Protein AF-A0A7C4VQ52-F1 (afdb_monomer)

Nearest PDB structures (foldseek):
  8uu8-assembly1_o  TM=4.053E-01  e=7.460E+00  Listeria innocua

Sequence (70 aa):
MLQKRMFITQSMQRLLNLFEQIEDEDIRNIIAETVFLESKHRSSSQKNFPIREVRNVVDTVARLREGQKG

Radius of gyration: 15.46 Å; Cα contacts (8 Å, |Δi|>4): 19; chains: 1; bounding box: 36×39×31 Å

Structure (mmCIF, N/CA/C/O backbone):
data_AF-A0A7C4VQ52-F1
#
_entry.id   AF-A0A7C4VQ52-F1
#
loop_
_atom_site.group_PDB
_atom_site.id
_atom_site.type_symbol
_atom_site.label_atom_id
_atom_site.label_alt_id
_atom_site.label_comp_id
_atom_site.label_asym_id
_atom_site.label_entity_id
_atom_site.label_seq_id
_atom_site.pdbx_PDB_ins_code
_atom_site.Cartn_x
_atom_site.Cartn_y
_atom_site.Cartn_z
_atom_site.occupancy
_atom_site.B_iso_or_equiv
_atom_site.auth_seq_id
_atom_site.auth_comp_id
_atom_site.auth_asym_id
_atom_site.auth_atom_id
_atom_site.pdbx_PDB_model_num
ATOM 1 N N . MET A 1 1 ? -5.000 -27.276 -11.856 1.00 47.72 1 MET A N 1
ATOM 2 C CA . MET A 1 1 ? -4.279 -26.006 -12.094 1.00 47.72 1 MET A CA 1
ATOM 3 C C . MET A 1 1 ? -3.136 -25.924 -11.091 1.00 47.72 1 MET A C 1
ATOM 5 O O . MET A 1 1 ? -3.414 -25.931 -9.901 1.00 47.72 1 MET A O 1
ATOM 9 N N . LEU A 1 2 ? -1.870 -25.943 -11.528 1.00 49.94 2 LEU A N 1
ATOM 10 C CA . LEU A 1 2 ? -0.735 -25.769 -10.612 1.00 49.94 2 LEU A CA 1
ATOM 11 C C . LEU A 1 2 ? -0.707 -24.309 -10.139 1.00 49.94 2 LEU A C 1
ATOM 13 O O . LEU A 1 2 ? -0.389 -23.415 -10.921 1.00 49.94 2 LEU A O 1
ATOM 17 N N . GLN A 1 3 ? -1.032 -24.064 -8.868 1.00 54.56 3 GLN A N 1
ATOM 18 C CA . GLN A 1 3 ? -0.731 -22.785 -8.232 1.00 54.56 3 GLN A CA 1
ATOM 19 C C . GLN A 1 3 ? 0.795 -22.646 -8.173 1.00 54.56 3 GLN A C 1
ATOM 21 O O . GLN A 1 3 ? 1.472 -23.335 -7.409 1.00 54.56 3 GLN A O 1
ATOM 26 N N . LYS A 1 4 ? 1.350 -21.790 -9.036 1.00 55.41 4 LYS A N 1
ATOM 27 C CA . LYS A 1 4 ? 2.759 -21.391 -8.997 1.00 55.41 4 LYS A CA 1
ATOM 28 C C . LYS A 1 4 ? 3.015 -20.787 -7.612 1.00 55.41 4 LYS A C 1
ATOM 30 O O . LYS A 1 4 ? 2.515 -19.704 -7.321 1.00 55.41 4 LYS A O 1
ATOM 35 N N . ARG A 1 5 ? 3.757 -21.488 -6.748 1.00 60.38 5 ARG A N 1
ATOM 36 C CA . ARG A 1 5 ? 4.214 -20.921 -5.472 1.00 60.38 5 ARG A CA 1
ATOM 37 C C . ARG A 1 5 ? 5.079 -19.706 -5.802 1.00 60.38 5 ARG A C 1
ATOM 39 O O . ARG A 1 5 ? 6.120 -19.857 -6.441 1.00 60.38 5 ARG A O 1
ATOM 46 N N . MET A 1 6 ? 4.622 -18.510 -5.435 1.00 67.38 6 MET A N 1
ATOM 47 C CA . MET A 1 6 ? 5.449 -17.309 -5.533 1.00 67.38 6 MET A CA 1
ATOM 48 C C . MET A 1 6 ? 6.682 -17.506 -4.654 1.00 67.38 6 MET A C 1
ATOM 50 O O . MET A 1 6 ? 6.565 -17.831 -3.474 1.00 67.38 6 MET A O 1
ATOM 54 N N . PHE A 1 7 ? 7.864 -17.339 -5.240 1.00 77.88 7 PHE A N 1
ATOM 55 C CA . PHE A 1 7 ? 9.109 -17.341 -4.489 1.00 77.88 7 PHE A CA 1
ATOM 56 C C . PHE A 1 7 ? 9.231 -15.999 -3.761 1.00 77.88 7 PHE A C 1
ATOM 58 O O . PHE A 1 7 ? 9.446 -14.965 -4.393 1.00 77.88 7 PHE A O 1
ATOM 65 N N . ILE A 1 8 ? 9.038 -16.011 -2.442 1.00 79.00 8 ILE A N 1
ATOM 66 C CA . ILE A 1 8 ? 9.159 -14.818 -1.600 1.00 79.00 8 ILE A CA 1
ATOM 67 C C . ILE A 1 8 ? 10.641 -14.613 -1.281 1.00 79.00 8 ILE A C 1
ATOM 69 O O . ILE A 1 8 ? 11.294 -15.482 -0.707 1.00 79.00 8 ILE A O 1
ATOM 73 N N . THR A 1 9 ? 11.186 -13.460 -1.664 1.00 87.06 9 THR A N 1
ATOM 74 C CA . THR A 1 9 ? 12.566 -13.089 -1.318 1.00 87.06 9 THR A CA 1
ATOM 75 C C . THR A 1 9 ? 12.656 -12.626 0.141 1.00 87.06 9 THR A C 1
ATOM 77 O O . THR A 1 9 ? 11.665 -12.175 0.715 1.00 87.06 9 THR A O 1
ATOM 80 N N . GLN A 1 10 ? 13.849 -12.659 0.749 1.00 84.56 10 GLN A N 1
ATOM 81 C CA . GLN A 1 10 ? 14.047 -12.137 2.115 1.00 84.56 10 GLN A CA 1
ATOM 82 C C . GLN A 1 10 ? 13.607 -10.669 2.253 1.00 84.56 10 GLN A C 1
ATOM 84 O O . GLN A 1 10 ? 13.024 -10.284 3.265 1.00 84.56 10 GLN A O 1
ATOM 89 N N . SER A 1 11 ? 13.838 -9.852 1.222 1.00 76.38 11 SER A N 1
ATOM 90 C CA . SER A 1 11 ? 13.406 -8.452 1.186 1.00 76.38 11 SER A CA 1
ATOM 91 C C . SER A 1 11 ? 11.880 -8.321 1.182 1.00 76.38 11 SER A C 1
ATOM 93 O O . SER A 1 11 ? 11.345 -7.476 1.894 1.00 76.38 11 SER A O 1
ATOM 95 N N . MET A 1 12 ? 11.176 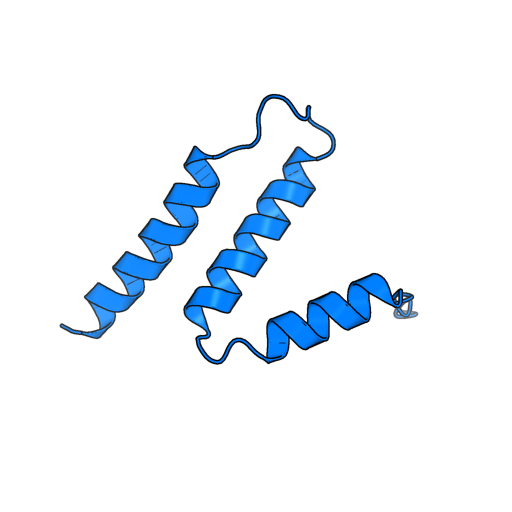-9.179 0.434 1.00 75.12 12 MET A N 1
ATOM 96 C CA . MET A 1 12 ? 9.709 -9.223 0.440 1.00 75.12 12 MET A CA 1
ATOM 97 C C . MET A 1 12 ? 9.170 -9.695 1.789 1.00 75.12 12 MET A C 1
ATOM 99 O O . MET A 1 12 ? 8.242 -9.086 2.306 1.00 75.12 12 MET A O 1
ATOM 103 N N . GLN A 1 13 ? 9.785 -10.712 2.400 1.00 84.44 13 GLN A N 1
ATOM 104 C CA . GLN A 1 13 ? 9.385 -11.175 3.729 1.00 84.44 13 GLN A CA 1
ATOM 105 C C . GLN A 1 13 ? 9.538 -10.069 4.780 1.00 84.44 13 GLN A C 1
ATOM 107 O O . GLN A 1 13 ? 8.653 -9.869 5.605 1.00 84.44 13 GLN A O 1
ATOM 112 N N . ARG A 1 14 ? 10.633 -9.301 4.729 1.00 85.94 14 ARG A N 1
ATOM 113 C CA . ARG A 1 14 ? 10.839 -8.162 5.633 1.00 85.94 14 ARG A CA 1
ATOM 114 C C . ARG A 1 14 ? 9.770 -7.084 5.453 1.00 85.94 14 ARG A C 1
ATOM 116 O O . ARG A 1 14 ? 9.314 -6.532 6.447 1.00 85.94 14 ARG A O 1
ATOM 123 N N . LEU A 1 15 ? 9.374 -6.794 4.213 1.00 81.38 15 LEU A N 1
ATOM 124 C CA . LEU A 1 15 ? 8.292 -5.850 3.928 1.00 81.38 15 LEU A CA 1
ATOM 125 C C . LEU A 1 15 ? 6.948 -6.351 4.462 1.00 81.38 15 LEU A C 1
ATOM 127 O O . LEU A 1 15 ? 6.250 -5.572 5.096 1.00 81.38 15 LEU A O 1
ATOM 131 N N . LEU A 1 16 ? 6.619 -7.632 4.267 1.00 83.81 16 LEU A N 1
ATOM 132 C CA . LEU A 1 16 ? 5.396 -8.234 4.809 1.00 83.81 16 LEU A CA 1
ATOM 133 C C . LEU A 1 16 ? 5.351 -8.132 6.337 1.00 83.81 16 LEU A C 1
ATOM 135 O O . LEU A 1 16 ? 4.362 -7.660 6.882 1.00 83.81 16 LEU A O 1
ATOM 139 N N . ASN A 1 17 ? 6.452 -8.460 7.016 1.00 86.69 17 ASN A N 1
ATOM 140 C CA . ASN A 1 17 ? 6.526 -8.362 8.474 1.00 86.69 17 ASN A CA 1
ATOM 141 C C . ASN A 1 17 ? 6.341 -6.915 8.968 1.00 86.69 17 ASN A C 1
ATOM 143 O O . ASN A 1 17 ? 5.676 -6.687 9.971 1.00 86.69 17 ASN A O 1
ATOM 147 N N . LEU A 1 18 ? 6.925 -5.927 8.276 1.00 84.81 18 LEU A N 1
ATOM 148 C CA . LEU A 1 18 ? 6.712 -4.509 8.599 1.00 84.81 18 LEU A CA 1
ATOM 149 C C . LEU A 1 18 ? 5.258 -4.087 8.358 1.00 84.81 18 LEU A C 1
ATOM 151 O O . LEU A 1 18 ? 4.731 -3.259 9.090 1.00 84.81 18 LEU A O 1
ATOM 155 N N . PHE A 1 19 ? 4.614 -4.659 7.343 1.00 83.31 19 PHE A N 1
ATOM 156 C CA . PHE A 1 19 ? 3.222 -4.386 7.009 1.00 83.31 19 PHE A CA 1
ATOM 157 C C . PHE A 1 19 ? 2.251 -4.947 8.055 1.00 83.31 19 PHE A C 1
ATOM 159 O O . PHE A 1 19 ? 1.281 -4.286 8.414 1.00 83.31 19 PHE A O 1
ATOM 166 N N . GLU A 1 20 ? 2.534 -6.141 8.579 1.00 85.44 20 GLU A N 1
ATOM 167 C CA . GLU A 1 20 ? 1.758 -6.781 9.650 1.00 85.44 20 GLU A CA 1
ATOM 168 C C . GLU A 1 20 ? 1.826 -6.010 10.976 1.00 85.44 20 GLU A C 1
ATOM 170 O O . GLU A 1 20 ? 0.877 -6.048 11.753 1.00 85.44 20 GLU A O 1
ATOM 175 N N . GLN A 1 21 ? 2.914 -5.273 11.226 1.00 89.31 21 GLN A N 1
ATOM 176 C CA . GLN A 1 21 ? 3.084 -4.451 12.433 1.00 89.31 21 GLN A CA 1
ATOM 177 C C . GLN A 1 21 ? 2.214 -3.187 12.452 1.00 89.31 21 GLN A C 1
ATOM 179 O O . GLN A 1 21 ? 2.108 -2.530 13.486 1.00 89.31 21 GLN A O 1
ATOM 184 N N . ILE A 1 22 ? 1.608 -2.813 11.325 1.00 87.31 22 ILE A N 1
ATOM 185 C CA . ILE A 1 22 ? 0.727 -1.649 11.248 1.00 87.31 22 ILE A CA 1
ATOM 186 C C . ILE A 1 22 ? -0.652 -2.082 11.740 1.00 87.31 22 ILE A C 1
ATOM 188 O O . ILE A 1 22 ? -1.357 -2.777 11.018 1.00 87.31 22 ILE A O 1
ATOM 192 N N . GLU A 1 23 ? -1.039 -1.688 12.95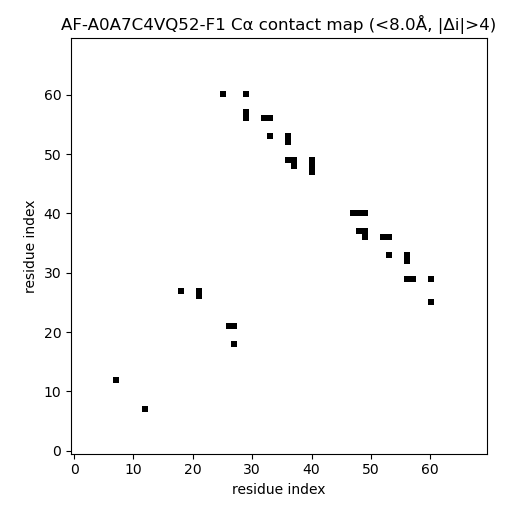5 1.00 87.81 23 GLU 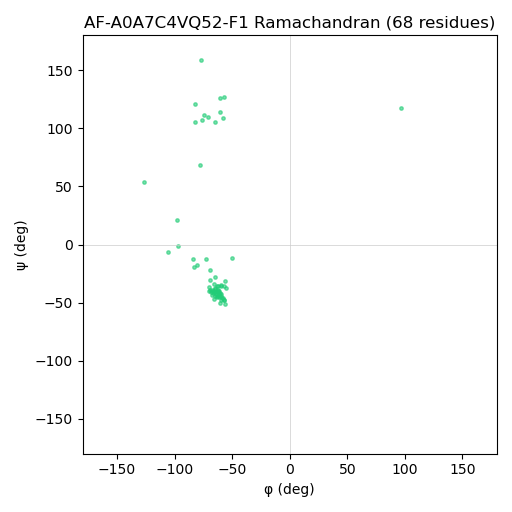A N 1
ATOM 193 C CA . GLU A 1 23 ? -2.339 -2.052 13.550 1.00 87.81 23 GLU A CA 1
ATOM 194 C C . GLU A 1 23 ? -3.526 -1.459 12.778 1.00 87.81 23 GLU A C 1
ATOM 196 O O . GLU A 1 23 ? -4.554 -2.115 12.601 1.00 87.81 23 GLU A O 1
ATOM 201 N N . ASP A 1 24 ? -3.355 -0.233 12.286 1.00 86.44 24 ASP A N 1
ATOM 202 C CA . ASP A 1 24 ? -4.381 0.521 11.579 1.00 86.44 24 ASP A CA 1
ATOM 203 C C . ASP A 1 24 ? -4.594 -0.034 10.156 1.00 86.44 24 ASP A C 1
ATOM 205 O O . ASP A 1 24 ? -3.735 0.080 9.273 1.00 86.44 24 ASP A O 1
ATOM 209 N N . GLU A 1 25 ? -5.760 -0.643 9.936 1.00 84.56 25 GLU A N 1
ATOM 210 C CA . GLU A 1 25 ? -6.153 -1.211 8.645 1.00 84.56 25 GLU A CA 1
ATOM 211 C C . GLU A 1 25 ? -6.196 -0.164 7.530 1.00 84.56 25 GLU A C 1
ATOM 213 O O . GLU A 1 25 ? -5.800 -0.452 6.401 1.00 84.56 25 GLU A O 1
ATOM 218 N N . ASP A 1 26 ? -6.585 1.067 7.848 1.00 82.19 26 ASP A N 1
ATOM 219 C CA . ASP A 1 26 ? -6.672 2.149 6.876 1.00 82.19 26 ASP A CA 1
ATOM 220 C C . ASP A 1 26 ? -5.284 2.557 6.386 1.00 82.19 26 ASP A C 1
ATOM 222 O O . ASP A 1 26 ? -5.068 2.748 5.188 1.00 82.19 26 ASP A O 1
ATOM 226 N N . ILE A 1 27 ? -4.306 2.611 7.292 1.00 83.00 27 ILE A N 1
ATOM 227 C CA . ILE A 1 27 ? -2.909 2.870 6.926 1.00 83.00 27 ILE A CA 1
ATOM 228 C C . ILE A 1 27 ? -2.372 1.733 6.051 1.00 83.00 27 ILE A C 1
ATOM 230 O O . ILE A 1 27 ? -1.717 2.002 5.039 1.00 83.00 27 ILE A O 1
ATOM 234 N N . ARG A 1 28 ? -2.680 0.471 6.382 1.00 86.19 28 ARG A N 1
ATOM 235 C CA . ARG A 1 28 ? -2.325 -0.670 5.520 1.00 86.19 28 ARG A CA 1
ATOM 236 C C . ARG A 1 28 ? -2.938 -0.518 4.127 1.00 86.19 28 ARG A C 1
ATOM 238 O O . ARG A 1 28 ? -2.219 -0.649 3.139 1.00 86.19 28 ARG A O 1
ATOM 245 N N . ASN A 1 29 ? -4.216 -0.167 4.030 1.00 84.50 29 ASN A N 1
ATOM 246 C CA . ASN A 1 29 ? -4.898 0.019 2.749 1.00 84.50 29 ASN A CA 1
ATOM 247 C C . ASN A 1 29 ? -4.257 1.138 1.913 1.00 84.50 29 ASN A C 1
ATOM 249 O O . ASN A 1 29 ? -3.941 0.921 0.743 1.00 84.50 29 ASN A O 1
ATOM 253 N N . ILE A 1 30 ? -3.946 2.289 2.525 1.00 85.25 30 ILE A N 1
ATOM 254 C CA . ILE A 1 30 ? -3.258 3.398 1.844 1.00 85.25 30 ILE A CA 1
ATOM 255 C C . ILE A 1 30 ? -1.917 2.939 1.263 1.00 85.25 30 ILE A C 1
ATOM 257 O O . ILE A 1 30 ? -1.603 3.234 0.105 1.00 85.25 30 ILE A O 1
ATOM 261 N N . ILE A 1 31 ? -1.105 2.228 2.051 1.00 83.19 31 ILE A N 1
ATOM 262 C CA . ILE A 1 31 ? 0.221 1.791 1.604 1.00 83.19 31 ILE A CA 1
ATOM 263 C C . ILE A 1 31 ? 0.091 0.747 0.490 1.00 83.19 31 ILE A C 1
ATOM 265 O O . ILE A 1 31 ? 0.795 0.858 -0.514 1.00 83.19 31 ILE A O 1
ATOM 269 N N . ALA A 1 32 ? -0.813 -0.229 0.622 1.00 84.56 32 ALA A N 1
ATOM 270 C CA . ALA A 1 32 ? -1.043 -1.245 -0.407 1.00 84.56 32 ALA A CA 1
ATOM 271 C C . ALA A 1 32 ? -1.417 -0.610 -1.753 1.00 84.56 32 ALA A C 1
ATOM 273 O O . ALA A 1 32 ? -0.829 -0.937 -2.787 1.00 84.56 32 ALA A O 1
ATOM 274 N N . GLU A 1 33 ? -2.352 0.337 -1.737 1.00 84.56 33 GLU A N 1
ATOM 275 C CA . GLU A 1 33 ? -2.845 0.992 -2.944 1.00 84.56 33 GLU A CA 1
ATOM 276 C C . GLU A 1 33 ? -1.789 1.922 -3.560 1.00 84.56 33 GLU A C 1
ATOM 278 O O . GLU A 1 33 ? -1.598 1.943 -4.776 1.00 84.56 33 GLU A O 1
ATOM 283 N N . THR A 1 34 ? -1.004 2.606 -2.723 1.00 81.50 34 THR A N 1
ATOM 284 C CA . THR A 1 34 ? 0.133 3.425 -3.167 1.00 81.50 34 THR A CA 1
ATOM 285 C C . THR A 1 34 ? 1.213 2.576 -3.843 1.00 81.50 34 THR A C 1
ATOM 287 O O . THR A 1 34 ? 1.716 2.943 -4.906 1.00 81.50 34 THR A O 1
ATOM 290 N N . VAL A 1 35 ? 1.561 1.421 -3.265 1.00 80.69 35 VAL A N 1
ATOM 291 C CA . VAL A 1 35 ? 2.527 0.476 -3.853 1.00 80.69 35 VAL A CA 1
ATOM 292 C C . VAL A 1 35 ? 1.993 -0.101 -5.163 1.00 80.69 35 VAL A C 1
ATOM 294 O O . VAL A 1 35 ? 2.743 -0.257 -6.127 1.00 80.69 35 VAL A O 1
ATOM 297 N N . PHE A 1 36 ? 0.693 -0.381 -5.240 1.00 83.19 36 PHE A N 1
ATOM 298 C CA . PHE A 1 36 ? 0.067 -0.838 -6.473 1.00 83.19 36 PHE A CA 1
ATOM 299 C C . PHE A 1 36 ? 0.136 0.220 -7.583 1.00 83.19 36 PHE A C 1
ATOM 301 O O . PHE A 1 36 ? 0.526 -0.107 -8.710 1.00 83.19 36 PHE A O 1
ATOM 308 N N . LEU A 1 37 ? -0.167 1.484 -7.269 1.00 81.19 37 LEU A N 1
ATOM 309 C CA . LEU A 1 37 ? -0.036 2.612 -8.197 1.00 81.19 37 LEU A CA 1
ATOM 310 C C . LEU A 1 37 ? 1.409 2.791 -8.675 1.00 81.19 37 LEU A C 1
ATOM 312 O O . LEU A 1 37 ? 1.641 2.923 -9.878 1.00 81.19 37 LEU A O 1
ATOM 316 N N . GLU A 1 38 ? 2.383 2.708 -7.762 1.00 76.19 38 GLU A N 1
ATOM 317 C CA . GLU A 1 38 ? 3.807 2.715 -8.113 1.00 76.19 38 GLU A CA 1
ATOM 318 C C . GLU A 1 38 ? 4.123 1.589 -9.095 1.00 76.19 38 GLU A C 1
ATOM 320 O O . GLU A 1 38 ? 4.635 1.859 -10.178 1.00 76.19 38 GLU A O 1
ATOM 325 N N . SER A 1 39 ? 3.719 0.352 -8.789 1.00 75.06 39 SER A N 1
ATOM 326 C CA . SER A 1 39 ? 4.022 -0.813 -9.625 1.00 75.06 39 SER A CA 1
ATOM 327 C C . SER A 1 39 ? 3.463 -0.691 -11.048 1.00 75.06 39 SER A C 1
ATOM 329 O O . SER A 1 39 ? 4.118 -1.100 -12.008 1.00 75.06 39 SER A O 1
ATOM 331 N N . LYS A 1 40 ? 2.285 -0.069 -11.200 1.00 76.88 40 LYS A N 1
ATOM 332 C CA . LYS A 1 40 ? 1.654 0.206 -12.497 1.00 76.88 40 LYS A CA 1
ATOM 333 C C . LYS A 1 40 ? 2.398 1.256 -13.314 1.00 76.88 40 LYS A C 1
ATOM 335 O O . LYS A 1 40 ? 2.303 1.246 -14.537 1.00 76.88 40 LYS A O 1
ATOM 340 N N . HIS A 1 41 ? 3.061 2.200 -12.654 1.00 74.00 41 HIS A N 1
ATOM 341 C CA . HIS A 1 41 ? 3.707 3.349 -13.295 1.00 74.00 41 HIS A CA 1
ATOM 342 C C . HIS A 1 41 ? 5.234 3.225 -13.334 1.00 74.00 41 HIS A C 1
ATOM 344 O O . HIS A 1 41 ? 5.901 4.011 -14.004 1.00 74.00 41 HIS A O 1
ATOM 350 N N . ARG A 1 42 ? 5.790 2.198 -12.684 1.00 66.75 42 ARG A N 1
ATOM 351 C CA . ARG A 1 42 ? 7.225 1.924 -12.566 1.00 66.75 42 ARG A CA 1
ATOM 352 C C . ARG A 1 42 ? 7.934 1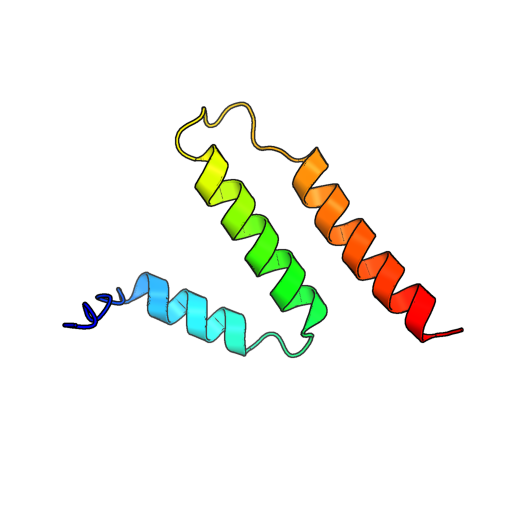.792 -13.912 1.00 66.75 42 ARG A C 1
ATOM 354 O O . ARG A 1 42 ? 9.075 2.221 -14.056 1.00 66.75 42 ARG A O 1
ATOM 361 N N . SER A 1 43 ? 7.257 1.223 -14.907 1.00 63.84 43 SER A N 1
ATOM 362 C CA . SER A 1 43 ? 7.731 1.100 -16.292 1.00 63.84 43 SER A CA 1
ATOM 363 C C . SER A 1 43 ? 7.547 2.380 -17.119 1.00 63.84 43 SER A C 1
ATOM 365 O O . SER A 1 43 ? 8.209 2.542 -18.141 1.00 63.84 43 SER A O 1
ATOM 367 N N . SER A 1 44 ? 6.699 3.311 -16.674 1.00 57.25 44 SER A N 1
ATOM 368 C CA . SER A 1 44 ? 6.202 4.452 -17.456 1.00 57.25 44 SER A CA 1
ATOM 369 C C . SER A 1 44 ? 6.947 5.770 -17.209 1.00 57.25 44 SER A C 1
ATOM 371 O O . SER A 1 44 ? 6.433 6.825 -17.564 1.00 57.25 44 SER A O 1
ATOM 373 N N . SER A 1 45 ? 8.184 5.713 -16.697 1.00 52.06 45 SER A N 1
ATOM 374 C CA . SER A 1 45 ? 9.097 6.838 -16.408 1.00 52.06 45 SER A CA 1
ATOM 375 C C . SER A 1 45 ? 9.077 7.311 -14.954 1.00 52.06 45 SER A C 1
ATOM 377 O O . SER A 1 45 ? 8.109 7.890 -14.465 1.00 52.06 45 SER A O 1
ATOM 379 N N . GLN A 1 46 ? 10.240 7.181 -14.307 1.00 57.69 46 GLN A N 1
ATOM 380 C CA . GLN A 1 46 ? 10.594 7.745 -12.997 1.00 57.69 46 GLN A CA 1
ATOM 381 C C . GLN A 1 46 ? 10.295 9.253 -12.842 1.00 57.69 46 GLN A C 1
ATOM 383 O O . GLN A 1 46 ? 10.364 9.771 -11.732 1.00 57.69 46 GLN A O 1
ATOM 388 N N . LYS A 1 47 ? 9.973 9.977 -13.927 1.00 59.31 47 LYS A N 1
ATOM 389 C CA . LYS A 1 47 ? 9.647 11.411 -13.897 1.00 59.31 47 LYS A CA 1
ATOM 390 C C . LYS A 1 47 ? 8.196 11.738 -13.529 1.00 59.31 47 LYS A C 1
ATOM 392 O O . LYS A 1 47 ? 7.957 12.863 -13.108 1.00 59.31 47 LYS A O 1
ATOM 397 N N . ASN A 1 48 ? 7.256 10.796 -13.647 1.00 64.62 48 ASN A N 1
ATOM 398 C CA . ASN A 1 48 ? 5.823 11.059 -13.457 1.00 64.62 48 ASN A CA 1
ATOM 399 C C . ASN A 1 48 ? 5.200 10.097 -12.441 1.00 64.62 48 ASN A C 1
ATOM 401 O O . ASN A 1 48 ? 4.209 9.428 -12.730 1.00 64.62 48 ASN A O 1
ATOM 405 N N . PHE A 1 49 ? 5.775 10.018 -11.239 1.00 69.06 49 PHE A N 1
ATOM 406 C CA . PHE A 1 49 ? 5.078 9.358 -10.137 1.00 69.06 49 PHE A CA 1
ATOM 407 C C . PHE A 1 49 ? 3.714 10.047 -9.931 1.00 69.06 49 PHE A C 1
ATOM 409 O O . PHE A 1 49 ? 3.685 11.279 -9.806 1.00 69.06 49 PHE A O 1
ATOM 416 N N . PRO A 1 50 ? 2.587 9.313 -9.918 1.00 73.38 50 PRO A N 1
ATOM 417 C CA . PRO A 1 50 ? 1.254 9.904 -9.921 1.00 73.38 50 PRO A CA 1
ATOM 418 C C . PRO A 1 50 ? 0.885 10.413 -8.518 1.00 73.38 50 PRO A C 1
ATOM 420 O O . PRO A 1 50 ? -0.012 9.902 -7.855 1.00 73.38 50 PRO A O 1
ATOM 423 N N . ILE A 1 51 ? 1.569 11.465 -8.052 1.00 77.50 51 ILE A N 1
ATOM 424 C CA . ILE A 1 51 ? 1.4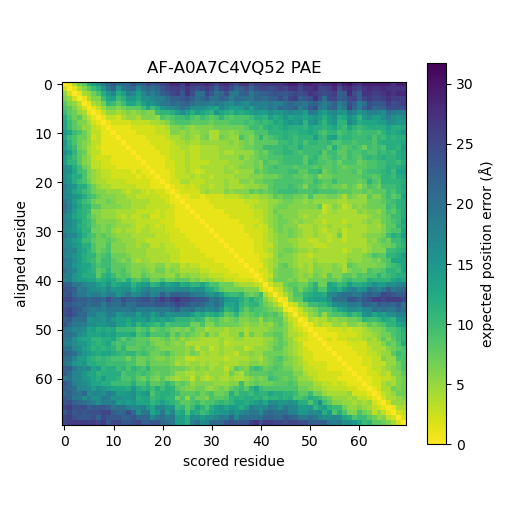06 12.040 -6.705 1.00 77.50 51 ILE A CA 1
ATOM 425 C C . ILE A 1 51 ? -0.050 12.442 -6.421 1.00 77.50 51 ILE A C 1
ATOM 427 O O . ILE A 1 51 ? -0.514 12.372 -5.285 1.00 77.50 51 ILE A O 1
ATOM 431 N N . ARG A 1 52 ? -0.788 12.847 -7.465 1.00 80.19 52 ARG A N 1
ATOM 432 C CA . ARG A 1 52 ? -2.215 13.178 -7.376 1.00 80.19 52 ARG A CA 1
ATOM 433 C C . ARG A 1 52 ? -3.066 11.949 -7.066 1.00 80.19 52 ARG A C 1
ATOM 435 O O . ARG A 1 52 ? -3.980 12.054 -6.263 1.00 80.19 52 ARG A O 1
ATOM 442 N N . GLU A 1 53 ? -2.758 10.802 -7.661 1.00 78.69 53 GLU A N 1
ATOM 443 C CA . GLU A 1 53 ? -3.495 9.560 -7.414 1.00 78.69 53 GLU A CA 1
ATOM 444 C C . GLU A 1 53 ? -3.219 9.041 -6.005 1.00 78.69 53 GLU A C 1
ATOM 446 O O . GLU A 1 53 ? -4.153 8.682 -5.299 1.00 78.69 53 GLU A O 1
ATOM 451 N N . VAL A 1 54 ? -1.968 9.129 -5.542 1.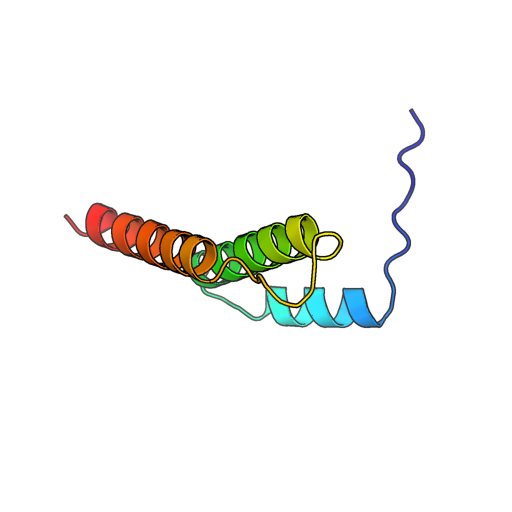00 80.31 54 VAL A N 1
ATOM 452 C CA . VAL A 1 54 ? -1.618 8.813 -4.147 1.00 80.31 54 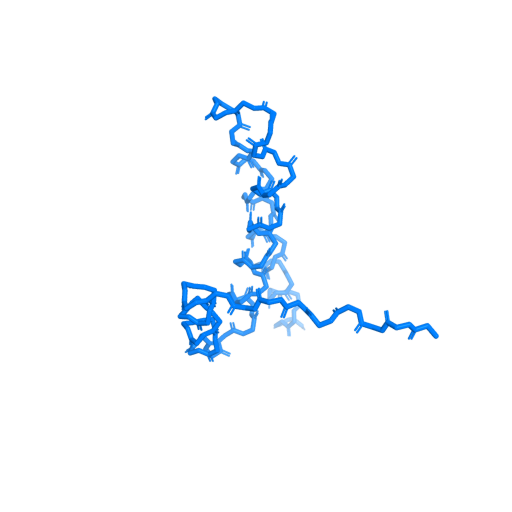VAL A CA 1
ATOM 453 C C . VAL A 1 54 ? -2.370 9.712 -3.164 1.00 80.31 54 VAL A C 1
ATOM 455 O O . VAL A 1 54 ? -2.905 9.226 -2.171 1.00 80.31 54 VAL A O 1
ATOM 458 N N . ARG A 1 55 ? -2.476 11.017 -3.449 1.00 81.12 55 ARG A N 1
ATOM 459 C CA . ARG A 1 55 ? -3.275 11.933 -2.621 1.00 81.12 55 ARG A CA 1
ATOM 460 C C . ARG A 1 55 ? -4.754 11.529 -2.594 1.00 81.12 55 ARG A C 1
ATOM 462 O O . ARG A 1 55 ? -5.342 11.503 -1.521 1.00 81.12 55 ARG A O 1
ATOM 469 N N . ASN A 1 56 ? -5.325 11.143 -3.735 1.00 83.38 56 ASN A N 1
ATOM 470 C CA . ASN A 1 56 ? -6.719 10.701 -3.806 1.00 83.38 56 ASN A CA 1
ATOM 471 C C . ASN A 1 56 ? -6.986 9.440 -2.966 1.00 83.38 56 ASN A C 1
ATOM 473 O O . ASN A 1 56 ? -8.063 9.325 -2.383 1.00 83.38 56 ASN A O 1
ATOM 477 N N . VAL A 1 57 ? -6.028 8.509 -2.885 1.00 81.56 57 VAL A N 1
ATOM 478 C CA . VAL A 1 57 ? -6.130 7.322 -2.015 1.00 81.56 57 VAL A CA 1
ATOM 479 C C . VAL A 1 57 ? -6.251 7.747 -0.552 1.00 81.56 57 VAL A C 1
ATOM 481 O O . VAL A 1 57 ? -7.179 7.326 0.135 1.00 81.56 57 VAL A O 1
ATOM 484 N N . VAL A 1 58 ? -5.361 8.634 -0.092 1.00 80.25 58 VAL A N 1
ATOM 485 C CA . VAL A 1 58 ? -5.386 9.158 1.284 1.00 80.25 58 VAL A CA 1
ATOM 486 C C . VAL A 1 58 ? -6.711 9.865 1.578 1.00 80.25 58 VAL A C 1
ATOM 488 O O . VAL A 1 58 ? -7.354 9.570 2.584 1.00 80.25 58 VAL A O 1
ATOM 491 N N . ASP A 1 59 ? -7.151 10.748 0.679 1.00 79.06 59 ASP A N 1
ATOM 492 C CA . ASP A 1 59 ? -8.392 11.512 0.841 1.00 79.06 59 ASP A CA 1
ATOM 493 C C . ASP A 1 59 ? -9.631 10.602 0.869 1.00 79.06 59 ASP A C 1
ATOM 495 O O . ASP A 1 59 ? -10.585 10.862 1.602 1.00 79.06 59 ASP A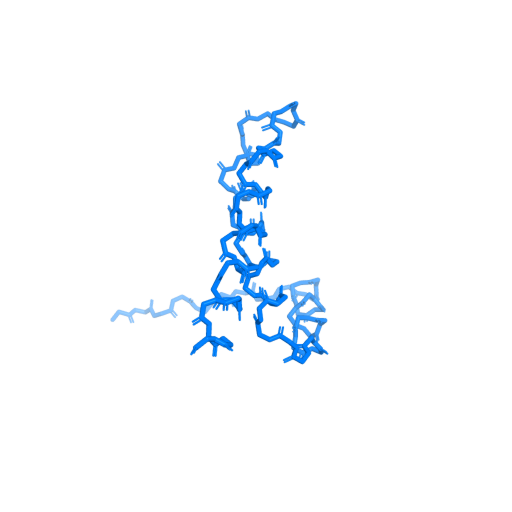 O 1
ATOM 499 N N . THR A 1 60 ? -9.628 9.515 0.094 1.00 81.69 60 THR A N 1
ATOM 500 C CA . THR A 1 60 ? -10.731 8.542 0.068 1.00 81.69 60 THR A CA 1
ATOM 501 C C . THR A 1 60 ? -10.849 7.814 1.400 1.00 81.69 60 THR A C 1
ATOM 503 O O . THR A 1 60 ? -11.939 7.725 1.963 1.00 81.69 60 THR A O 1
ATOM 506 N N . VAL A 1 61 ? -9.724 7.344 1.935 1.00 79.62 61 VAL A N 1
ATOM 507 C CA . VAL A 1 61 ? -9.685 6.646 3.224 1.00 79.62 61 VAL A CA 1
ATOM 508 C C . VAL A 1 61 ? -10.063 7.588 4.374 1.00 79.62 61 VAL A C 1
ATOM 510 O O . VAL A 1 61 ? -10.847 7.217 5.248 1.00 79.62 61 VAL A O 1
ATOM 513 N N . ALA A 1 62 ? -9.609 8.844 4.337 1.00 75.38 62 ALA A N 1
ATOM 514 C CA . ALA A 1 62 ? -10.011 9.862 5.308 1.00 75.38 62 ALA A CA 1
ATOM 515 C C . ALA A 1 62 ? -11.528 10.136 5.279 1.00 75.38 62 ALA A C 1
ATOM 517 O O . ALA A 1 62 ? -12.171 10.154 6.328 1.00 75.38 62 ALA A O 1
ATOM 518 N N . ARG A 1 63 ? -12.125 10.268 4.085 1.00 75.31 63 ARG A N 1
ATOM 519 C CA . ARG A 1 63 ? -13.581 10.440 3.927 1.00 75.31 63 ARG A CA 1
ATOM 520 C C . ARG A 1 63 ? -14.379 9.249 4.449 1.00 75.31 63 ARG A C 1
ATOM 522 O O . ARG A 1 63 ? -15.430 9.448 5.052 1.00 75.31 63 ARG A O 1
ATOM 529 N N . LEU A 1 64 ? -13.898 8.023 4.235 1.00 74.00 64 LEU A N 1
ATOM 530 C CA . LEU A 1 64 ? -14.545 6.820 4.768 1.00 74.00 64 LEU A CA 1
ATOM 531 C C . LEU A 1 64 ? -14.585 6.837 6.305 1.00 74.00 64 LEU A C 1
ATOM 533 O O . LEU A 1 64 ? -15.620 6.515 6.886 1.00 74.00 64 LEU A O 1
ATOM 537 N N . ARG A 1 65 ? -13.512 7.297 6.964 1.00 68.31 65 ARG A N 1
ATOM 538 C CA . ARG A 1 65 ? -13.484 7.474 8.427 1.00 68.31 65 ARG A CA 1
ATOM 539 C C . ARG A 1 65 ? -14.445 8.540 8.935 1.00 68.31 65 ARG A C 1
ATOM 541 O O . ARG A 1 65 ? -15.054 8.357 9.986 1.00 68.31 65 ARG A O 1
ATOM 548 N N . GLU A 1 66 ? -14.558 9.659 8.231 1.00 65.19 66 GLU A N 1
ATOM 549 C CA . GLU A 1 66 ? -15.482 10.733 8.609 1.00 65.19 66 GLU A CA 1
ATOM 550 C C . GLU A 1 66 ? -16.943 10.298 8.443 1.00 65.19 66 GLU A C 1
ATOM 552 O O . GLU A 1 66 ? -17.762 10.568 9.318 1.00 65.19 66 GLU A O 1
ATOM 557 N N . GLY A 1 67 ? -17.254 9.547 7.382 1.00 64.50 67 GLY A N 1
ATOM 558 C CA . GLY A 1 67 ? -18.592 9.006 7.132 1.00 64.50 67 GLY A CA 1
ATOM 559 C C . GLY A 1 67 ? -19.037 7.903 8.101 1.00 64.50 67 GLY A C 1
ATOM 560 O O . GLY A 1 67 ? -20.232 7.693 8.252 1.00 64.50 67 GLY A O 1
ATOM 561 N N . GLN A 1 68 ? -18.109 7.215 8.775 1.00 58.09 68 GLN A N 1
ATOM 562 C CA . GLN A 1 68 ? -18.422 6.218 9.814 1.00 58.09 68 GLN A CA 1
ATOM 563 C C . GLN A 1 68 ? -18.660 6.823 11.208 1.00 58.09 68 GLN A C 1
ATOM 565 O O . GLN A 1 68 ? -19.107 6.118 12.111 1.00 58.09 68 GLN A O 1
ATOM 570 N N . LYS A 1 69 ? -18.328 8.104 11.410 1.00 53.38 69 LYS A N 1
ATOM 571 C CA . LYS A 1 69 ? -18.490 8.807 12.695 1.00 53.38 69 LYS A CA 1
ATOM 572 C C . LYS A 1 69 ? -19.774 9.644 12.796 1.00 53.38 69 LYS A C 1
ATOM 574 O O . LYS A 1 69 ? -19.979 10.260 13.842 1.00 53.38 69 LYS A O 1
ATOM 579 N N . GLY A 1 70 ? -20.592 9.694 11.743 1.00 4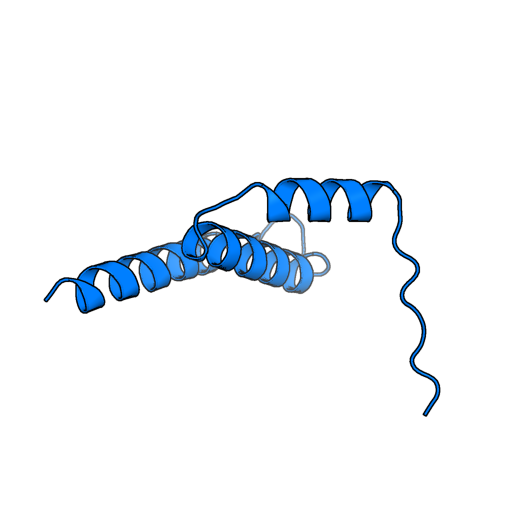4.94 70 GLY A N 1
ATOM 580 C CA . GLY A 1 70 ? -21.910 10.345 11.722 1.00 44.94 70 GLY A CA 1
ATOM 581 C C . GLY A 1 70 ? -23.038 9.332 11.808 1.00 44.94 70 GLY A C 1
ATOM 582 O O . GLY A 1 70 ? -24.063 9.676 12.433 1.00 44.94 70 GLY A O 1
#

Mean predicted aligned error: 9.35 Å

Foldseek 3Di:
DDPDPPDQDPVNVVVVVVLVPPPDPLVSQLVVVLVVQCVVCVVVDPPCSPVVVSVVSVVVSVVVVVVVVD

pLDDT: mean 75.07, std 11.36, range [44.94, 89.31]

Secondary structure (DSSP, 8-state):
---------HHHHHHHHHHHT---HHHHHHHHHHHHHHHHHTTS-TT---HHHHHHHHHHHHHHHHHT--

Solvent-accessible surface area (backbone atoms only — not comparable to full-atom values): 4356 Å² total; per-residue (Å²): 131,87,78,78,78,76,83,79,48,73,71,54,51,53,50,51,56,58,53,69,70,49,82,52,64,65,60,48,49,44,51,52,52,43,51,49,54,46,64,74,40,64,85,74,43,91,86,64,73,61,62,66,58,48,48,49,48,51,53,50,54,52,49,52,56,56,66,74,74,112